Protein AF-A0A935XY49-F1 (afdb_monomer_lite)

pLDDT: mean 76.82, std 12.26, range [39.66, 89.44]

Radius of gyration: 11.29 Å; chains: 1; bounding box: 29×21×25 Å

Sequence (54 aa):
MGSKAPHKVKPFLRHVGALLGHGSTAEQIDAMVARLVAAGAVTLSQDEVVYGHQ

Structure (mmCIF, N/CA/C/O backbone):
data_AF-A0A935XY49-F1
#
_entry.id   AF-A0A935XY49-F1
#
loop_
_atom_site.group_PDB
_atom_site.id
_atom_site.type_symbol
_atom_site.label_atom_id
_atom_site.label_alt_id
_atom_site.label_comp_id
_atom_site.label_asym_id
_atom_site.label_entity_id
_atom_site.label_seq_id
_atom_site.pdbx_PDB_ins_code
_atom_site.Cartn_x
_atom_site.Cartn_y
_atom_site.Cartn_z
_atom_site.occupancy
_atom_site.B_iso_or_equiv
_atom_site.auth_seq_id
_atom_site.auth_comp_id
_atom_site.auth_asym_id
_atom_site.auth_atom_id
_atom_site.pdbx_PDB_model_num
ATOM 1 N N . MET A 1 1 ? -19.506 -15.655 8.538 1.00 39.66 1 MET A N 1
ATOM 2 C CA . MET A 1 1 ? -18.808 -14.352 8.514 1.00 39.66 1 MET A CA 1
ATOM 3 C C . MET A 1 1 ? -17.323 -14.653 8.426 1.00 39.66 1 MET A C 1
ATOM 5 O O . MET A 1 1 ? -16.743 -15.083 9.411 1.00 39.66 1 MET A O 1
ATOM 9 N N . GLY A 1 2 ? -16.763 -14.626 7.214 1.00 45.59 2 GLY A N 1
ATOM 10 C CA . GLY A 1 2 ? -15.386 -15.055 6.973 1.00 45.59 2 GLY A CA 1
ATOM 11 C C . GLY A 1 2 ? -14.417 -13.979 7.428 1.00 45.59 2 GLY A C 1
ATOM 12 O O . GLY A 1 2 ? -14.315 -12.941 6.780 1.00 45.59 2 GLY A O 1
ATOM 13 N N . SER A 1 3 ? -13.735 -14.221 8.543 1.00 46.50 3 SER A N 1
ATOM 14 C CA . SER A 1 3 ? -12.619 -13.408 9.008 1.00 46.50 3 SER A CA 1
ATOM 15 C C . SER A 1 3 ? -11.570 -13.322 7.897 1.00 46.50 3 SER A C 1
ATOM 17 O O . SER A 1 3 ? -10.804 -14.264 7.696 1.00 46.50 3 SER A O 1
ATOM 19 N N . LYS A 1 4 ? -11.534 -12.210 7.151 1.00 56.31 4 LYS A N 1
ATOM 20 C CA . LYS A 1 4 ? -10.370 -11.848 6.334 1.00 56.31 4 LYS A CA 1
ATOM 21 C C . LYS A 1 4 ? -9.268 -11.477 7.319 1.00 56.31 4 LYS A C 1
ATOM 23 O O . LYS A 1 4 ? -9.144 -10.321 7.710 1.00 56.31 4 LYS A O 1
ATOM 28 N N . ALA A 1 5 ? -8.571 -12.493 7.820 1.00 57.34 5 ALA A N 1
ATOM 29 C CA . ALA A 1 5 ? -7.457 -12.305 8.730 1.00 57.34 5 ALA A CA 1
ATOM 30 C C . ALA A 1 5 ? -6.428 -11.359 8.084 1.00 57.34 5 ALA A C 1
ATOM 32 O 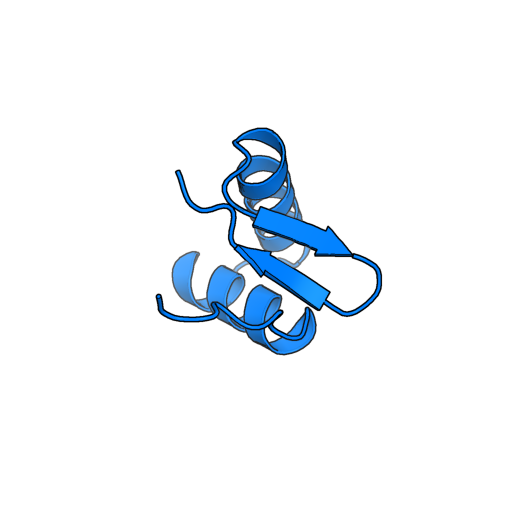O . ALA A 1 5 ? -6.250 -11.412 6.860 1.00 57.34 5 ALA A O 1
ATOM 33 N N . PRO A 1 6 ? -5.775 -10.490 8.872 1.00 60.47 6 PRO A N 1
ATOM 34 C CA . PRO A 1 6 ? -4.697 -9.656 8.367 1.00 60.47 6 PRO A CA 1
ATOM 35 C C . PRO A 1 6 ? -3.655 -10.513 7.637 1.00 60.47 6 PRO A C 1
ATOM 37 O O . PRO A 1 6 ? -3.210 -11.552 8.129 1.00 60.47 6 PRO A O 1
ATOM 40 N N . HIS A 1 7 ? -3.287 -10.094 6.429 1.00 70.81 7 HIS A N 1
ATOM 41 C CA . HIS A 1 7 ? -2.211 -10.726 5.673 1.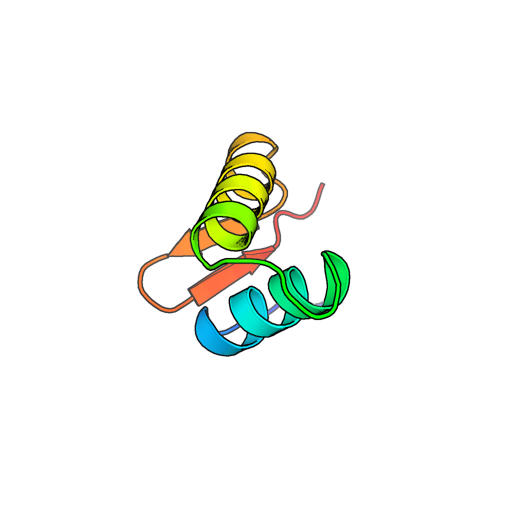00 70.81 7 HIS A CA 1
ATOM 42 C C . HIS A 1 7 ? -0.897 -10.014 5.965 1.00 70.81 7 HIS A C 1
ATOM 44 O O . HIS A 1 7 ? -0.868 -8.800 6.097 1.00 70.81 7 HIS A O 1
ATOM 50 N N . LYS A 1 8 ? 0.222 -10.738 6.006 1.00 77.38 8 LYS A N 1
ATOM 51 C CA . LYS A 1 8 ? 1.531 -10.086 6.142 1.00 77.38 8 LYS A CA 1
ATOM 52 C C . LYS A 1 8 ? 1.819 -9.161 4.951 1.00 77.38 8 LYS A C 1
ATOM 54 O O . LYS A 1 8 ? 1.494 -9.494 3.807 1.00 77.38 8 LYS A O 1
ATOM 59 N N . VAL A 1 9 ? 2.513 -8.051 5.193 1.00 78.88 9 VAL A N 1
ATOM 60 C CA . VAL A 1 9 ? 2.865 -7.054 4.160 1.00 78.88 9 VAL A CA 1
ATOM 61 C C . VAL A 1 9 ? 3.722 -7.653 3.040 1.00 78.88 9 VAL A C 1
ATOM 63 O O . VAL A 1 9 ? 3.451 -7.430 1.863 1.00 78.88 9 VAL A O 1
ATOM 66 N N . LYS A 1 10 ? 4.714 -8.489 3.366 1.00 79.00 10 LYS A N 1
ATOM 67 C CA . LYS A 1 10 ? 5.595 -9.125 2.362 1.00 79.00 10 LYS A CA 1
ATOM 68 C C . LYS A 1 10 ? 4.849 -9.910 1.265 1.00 79.00 10 LYS A C 1
ATOM 70 O O . LYS A 1 10 ? 5.090 -9.639 0.086 1.00 79.00 10 LYS A O 1
ATOM 75 N N . PRO A 1 11 ? 3.976 -10.888 1.583 1.00 81.56 11 PRO A N 1
ATOM 76 C CA . PRO A 1 11 ? 3.226 -11.610 0.558 1.00 81.56 11 PRO A CA 1
ATOM 77 C C . PRO A 1 11 ? 2.244 -10.711 -0.202 1.00 81.56 11 PRO A C 1
ATOM 79 O O . PRO A 1 11 ? 2.040 -10.944 -1.392 1.00 81.56 11 PRO A O 1
ATOM 82 N N . PHE A 1 12 ? 1.703 -9.667 0.432 1.00 83.06 12 PHE A N 1
ATOM 83 C CA . PHE A 1 12 ? 0.860 -8.678 -0.240 1.00 83.06 12 PHE A CA 1
ATOM 84 C C . PHE A 1 12 ? 1.630 -7.882 -1.304 1.00 83.06 12 PHE A C 1
ATOM 86 O O . PHE A 1 12 ? 1.213 -7.862 -2.458 1.00 83.06 12 PHE A O 1
ATOM 93 N N . LEU A 1 13 ? 2.792 -7.314 -0.968 1.00 82.31 13 LEU A N 1
ATOM 94 C CA . LEU A 1 13 ? 3.635 -6.591 -1.932 1.00 82.31 13 LEU A CA 1
ATOM 95 C C . LEU A 1 13 ? 4.061 -7.486 -3.099 1.00 82.31 13 LEU A C 1
ATOM 97 O O . LEU A 1 13 ? 4.042 -7.064 -4.254 1.00 82.31 13 LEU A O 1
ATOM 101 N N . ARG A 1 14 ? 4.380 -8.755 -2.812 1.00 83.69 14 ARG A N 1
ATOM 102 C CA . ARG A 1 14 ? 4.698 -9.740 -3.852 1.00 83.69 14 ARG A CA 1
ATOM 103 C C . ARG A 1 14 ? 3.504 -10.009 -4.769 1.00 83.69 14 ARG A C 1
ATOM 105 O O . ARG A 1 14 ? 3.693 -10.171 -5.970 1.00 83.69 14 ARG A O 1
ATOM 112 N N . HIS A 1 15 ? 2.292 -10.055 -4.219 1.00 83.69 15 HIS A N 1
ATOM 113 C CA . HIS A 1 15 ? 1.069 -10.224 -4.998 1.00 83.69 15 HIS A CA 1
ATOM 114 C C . HIS A 1 15 ? 0.778 -8.999 -5.875 1.00 83.69 15 HIS A C 1
ATOM 116 O O . HIS A 1 15 ? 0.504 -9.160 -7.059 1.00 83.69 15 HIS A O 1
ATOM 122 N N . VAL A 1 16 ? 0.922 -7.785 -5.335 1.00 84.00 16 VAL A N 1
ATOM 123 C CA . VAL A 1 16 ? 0.760 -6.536 -6.100 1.00 84.00 16 VAL A CA 1
ATOM 124 C C . VAL A 1 16 ? 1.791 -6.441 -7.229 1.00 84.00 16 VAL A C 1
ATOM 126 O O . VAL A 1 16 ? 1.426 -6.125 -8.357 1.00 84.00 16 VAL A O 1
ATOM 129 N N . GLY A 1 17 ? 3.054 -6.790 -6.968 1.00 85.81 17 GLY A N 1
ATOM 130 C CA . GLY A 1 17 ? 4.081 -6.870 -8.011 1.00 85.81 17 GLY A CA 1
ATOM 131 C C . GLY A 1 17 ? 3.751 -7.897 -9.097 1.00 85.81 17 GLY A C 1
ATOM 132 O O . GLY A 1 17 ? 3.916 -7.618 -10.279 1.00 85.81 17 GLY A O 1
ATOM 133 N N . ALA A 1 18 ? 3.213 -9.061 -8.721 1.00 85.38 18 ALA A N 1
ATOM 134 C CA . ALA A 1 18 ? 2.769 -10.062 -9.690 1.00 85.38 18 ALA A CA 1
ATOM 135 C C . ALA A 1 18 ? 1.573 -9.588 -10.541 1.00 85.38 18 ALA A C 1
ATOM 137 O O . ALA A 1 18 ? 1.509 -9.927 -11.719 1.00 85.38 18 ALA A O 1
ATOM 138 N N . LEU A 1 19 ? 0.653 -8.799 -9.968 1.00 83.62 19 LEU A N 1
ATOM 139 C CA . LEU A 1 19 ? -0.484 -8.204 -10.685 1.00 83.62 19 LEU A CA 1
ATOM 140 C C . LEU A 1 19 ? -0.058 -7.104 -11.666 1.00 83.62 19 LEU A C 1
ATOM 142 O O . LEU A 1 19 ? -0.650 -6.983 -12.735 1.00 83.62 19 LEU A O 1
ATOM 146 N N . LEU A 1 20 ? 0.949 -6.306 -11.305 1.00 82.56 20 LEU A N 1
ATOM 147 C CA . LEU A 1 20 ? 1.489 -5.250 -12.166 1.00 82.56 20 LEU A CA 1
ATOM 148 C C . LEU A 1 20 ? 2.317 -5.808 -13.340 1.00 82.56 20 LEU A C 1
ATOM 150 O O . LEU A 1 20 ? 2.397 -5.168 -14.386 1.00 82.56 20 LEU A O 1
ATOM 154 N N . GLY A 1 21 ? 2.889 -7.005 -13.188 1.00 81.56 21 GLY A N 1
ATOM 155 C CA . GLY A 1 21 ? 3.618 -7.717 -14.236 1.00 81.56 21 GLY A CA 1
ATOM 156 C C . GLY A 1 21 ? 5.107 -7.908 -13.936 1.00 81.56 21 GLY A C 1
ATOM 157 O O . GLY A 1 21 ? 5.699 -7.275 -13.063 1.00 81.56 21 GLY A O 1
ATOM 158 N N . HIS A 1 22 ? 5.740 -8.831 -14.666 1.00 65.00 22 HIS A N 1
ATOM 159 C CA . HIS A 1 22 ? 7.157 -9.154 -14.483 1.00 65.00 22 HIS A CA 1
ATOM 160 C C . HIS A 1 22 ? 8.022 -7.929 -14.843 1.00 65.00 22 HIS A C 1
ATOM 162 O O . HIS A 1 22 ? 8.095 -7.550 -16.008 1.00 65.00 22 HIS A O 1
ATOM 168 N N . GLY A 1 23 ? 8.659 -7.304 -13.845 1.00 71.31 23 GLY A N 1
ATOM 169 C CA . GLY A 1 23 ? 9.508 -6.115 -14.022 1.00 71.31 23 GLY A CA 1
ATOM 170 C C . GLY A 1 23 ? 9.012 -4.838 -13.334 1.00 71.31 23 GLY A C 1
ATOM 171 O O . GLY A 1 23 ? 9.654 -3.797 -13.464 1.00 71.31 23 GLY A O 1
ATOM 172 N N . SER A 1 24 ? 7.904 -4.887 -12.590 1.00 79.69 24 SER A N 1
ATOM 173 C CA . SER A 1 24 ? 7.453 -3.736 -11.803 1.00 79.69 24 SER A CA 1
ATOM 174 C C . SER A 1 24 ? 8.478 -3.344 -10.743 1.00 79.69 24 SER A C 1
ATOM 176 O O . SER A 1 24 ? 8.942 -4.171 -9.955 1.00 79.69 24 SER A O 1
ATOM 178 N N . THR A 1 25 ? 8.828 -2.061 -10.726 1.00 84.31 25 THR A N 1
ATOM 179 C CA . THR A 1 25 ? 9.754 -1.500 -9.742 1.00 84.31 25 THR A CA 1
ATOM 180 C C . THR A 1 25 ? 9.074 -1.364 -8.381 1.00 84.31 25 THR A C 1
ATOM 182 O O . THR A 1 25 ? 7.848 -1.273 -8.291 1.00 84.31 25 THR A O 1
ATOM 185 N N . ALA A 1 26 ? 9.872 -1.314 -7.311 1.00 83.19 26 ALA A N 1
ATOM 186 C CA . ALA A 1 26 ? 9.359 -1.097 -5.959 1.00 83.19 26 ALA A CA 1
ATOM 187 C C . ALA A 1 26 ? 8.479 0.164 -5.874 1.00 83.19 26 ALA A C 1
ATOM 189 O O . ALA A 1 26 ? 7.428 0.122 -5.252 1.00 83.19 26 ALA A O 1
ATOM 190 N N . GLU A 1 27 ? 8.845 1.235 -6.584 1.00 85.56 27 GLU A N 1
ATOM 191 C CA . GLU A 1 27 ? 8.065 2.478 -6.659 1.00 85.56 27 GLU A CA 1
ATOM 192 C C . GLU A 1 27 ? 6.693 2.293 -7.321 1.00 85.56 27 GLU A C 1
ATOM 194 O O . GLU A 1 27 ? 5.709 2.873 -6.872 1.00 85.56 27 GLU A O 1
ATOM 199 N N . GLN A 1 28 ? 6.590 1.463 -8.365 1.00 86.69 28 GLN A N 1
ATOM 200 C CA . GLN A 1 28 ? 5.301 1.167 -9.004 1.00 86.69 28 GLN A CA 1
ATOM 201 C C . GLN A 1 28 ? 4.395 0.339 -8.092 1.00 86.69 28 GLN A C 1
ATOM 203 O O . GLN A 1 28 ? 3.185 0.569 -8.042 1.00 86.69 28 GLN A O 1
ATOM 208 N N . ILE A 1 29 ? 4.985 -0.608 -7.359 1.00 86.12 29 ILE A N 1
ATOM 209 C CA . ILE A 1 29 ? 4.273 -1.393 -6.350 1.00 86.12 29 ILE A CA 1
ATOM 210 C C . ILE A 1 29 ? 3.776 -0.460 -5.243 1.00 86.12 29 ILE A C 1
ATOM 212 O O . ILE A 1 29 ? 2.593 -0.498 -4.915 1.00 86.12 29 ILE A O 1
ATOM 216 N N . ASP A 1 30 ? 4.636 0.416 -4.726 1.00 85.44 30 ASP A N 1
ATOM 217 C CA . ASP A 1 30 ? 4.294 1.361 -3.661 1.00 85.44 30 ASP A CA 1
ATOM 218 C C . ASP A 1 30 ? 3.195 2.342 -4.097 1.00 85.44 30 ASP A C 1
ATOM 220 O O . ASP A 1 30 ? 2.187 2.494 -3.409 1.00 85.44 30 ASP A O 1
ATOM 224 N N . ALA A 1 31 ? 3.293 2.894 -5.311 1.00 89.44 31 ALA A N 1
ATOM 225 C CA . ALA A 1 31 ? 2.258 3.748 -5.888 1.00 89.44 31 ALA A CA 1
ATOM 226 C C . ALA A 1 31 ? 0.906 3.025 -6.021 1.00 89.44 31 ALA A C 1
ATOM 228 O O . ALA A 1 31 ? -0.144 3.613 -5.754 1.00 89.44 31 ALA A O 1
ATOM 229 N N . MET A 1 32 ? 0.900 1.746 -6.411 1.00 86.94 32 MET A N 1
ATOM 230 C CA . MET A 1 32 ? -0.330 0.952 -6.485 1.00 86.94 32 MET A CA 1
ATOM 231 C C . MET A 1 32 ? -0.908 0.675 -5.092 1.00 86.94 32 MET A C 1
ATOM 233 O O . MET A 1 32 ? -2.115 0.804 -4.883 1.00 86.94 32 MET A O 1
ATOM 237 N N . VAL A 1 33 ? -0.057 0.347 -4.120 1.00 86.06 33 VAL A N 1
ATOM 238 C CA . VAL A 1 33 ? -0.463 0.144 -2.725 1.00 86.06 33 VAL A CA 1
ATOM 239 C C . VAL A 1 33 ? -1.043 1.425 -2.131 1.00 86.06 33 VAL A C 1
ATOM 241 O O . VAL A 1 33 ? -2.124 1.377 -1.547 1.00 86.06 33 VAL A O 1
ATOM 244 N N . ALA A 1 34 ? -0.409 2.575 -2.352 1.00 86.75 34 ALA A N 1
ATOM 245 C CA . ALA A 1 34 ? -0.918 3.873 -1.926 1.00 86.75 34 ALA A CA 1
ATOM 246 C C . ALA A 1 34 ? -2.307 4.169 -2.518 1.00 86.75 34 ALA A C 1
ATOM 248 O O . ALA A 1 34 ? -3.183 4.668 -1.813 1.00 86.75 34 ALA A O 1
ATOM 249 N N . ARG A 1 35 ? -2.555 3.797 -3.783 1.00 88.19 35 ARG A N 1
ATOM 250 C CA . ARG A 1 35 ? -3.884 3.925 -4.411 1.00 88.19 35 ARG A CA 1
ATOM 251 C C . ARG A 1 35 ? -4.921 3.005 -3.772 1.00 88.19 35 ARG A C 1
ATOM 253 O O . ARG A 1 35 ? -6.047 3.442 -3.552 1.00 88.19 35 ARG A O 1
ATOM 260 N N . LEU A 1 36 ? -4.555 1.766 -3.441 1.00 85.69 36 LEU A N 1
ATOM 261 C CA . LEU A 1 36 ? -5.442 0.830 -2.741 1.00 85.69 36 LEU A CA 1
ATOM 262 C C . LEU A 1 36 ? -5.774 1.312 -1.321 1.00 85.69 36 LEU A C 1
ATOM 264 O O . LEU A 1 36 ? -6.912 1.156 -0.878 1.00 85.69 36 LEU A O 1
ATOM 268 N N . VAL A 1 37 ? -4.809 1.928 -0.631 1.00 86.06 37 VAL A N 1
ATOM 269 C CA . VAL A 1 37 ? -5.020 2.545 0.687 1.00 86.06 37 VAL A CA 1
ATOM 270 C C . VAL A 1 37 ? -5.933 3.761 0.581 1.00 86.06 37 VAL A C 1
ATOM 272 O O . VAL A 1 37 ? -6.914 3.856 1.315 1.00 86.06 37 VAL A O 1
ATOM 275 N N . ALA A 1 38 ? -5.672 4.659 -0.371 1.00 85.25 38 ALA A N 1
ATOM 276 C CA . ALA A 1 38 ? -6.499 5.843 -0.601 1.00 85.25 38 ALA A CA 1
ATOM 277 C C . ALA A 1 38 ? -7.942 5.491 -1.007 1.00 85.25 38 ALA A C 1
ATOM 279 O O . ALA A 1 38 ?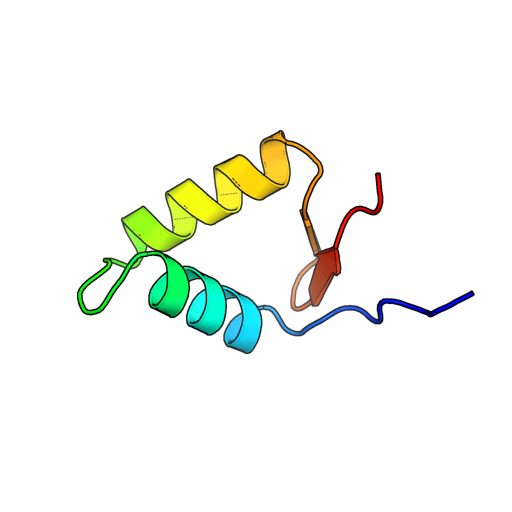 -8.874 6.203 -0.645 1.00 85.25 38 ALA A O 1
ATOM 280 N N . ALA A 1 39 ? -8.139 4.380 -1.722 1.00 85.25 39 ALA A N 1
ATOM 281 C CA . ALA A 1 39 ? -9.459 3.861 -2.077 1.00 85.25 39 ALA A CA 1
ATOM 282 C C . ALA A 1 39 ? -10.175 3.143 -0.914 1.00 85.25 39 ALA A C 1
ATOM 284 O O . ALA A 1 39 ? -11.316 2.715 -1.077 1.00 85.25 39 ALA A O 1
ATOM 285 N N . GLY A 1 40 ? -9.515 2.957 0.235 1.00 81.06 40 GLY A N 1
ATOM 286 C CA . GLY A 1 40 ? -10.046 2.184 1.361 1.00 81.06 40 GLY A CA 1
ATOM 287 C C . GLY A 1 40 ? -10.140 0.676 1.095 1.00 81.06 40 GLY A C 1
ATOM 288 O O . GLY A 1 40 ? -10.749 -0.044 1.881 1.00 81.06 40 GLY A O 1
ATOM 289 N N . ALA A 1 41 ? -9.542 0.184 0.004 1.00 81.62 41 ALA A N 1
ATOM 290 C CA . ALA A 1 41 ? -9.530 -1.234 -0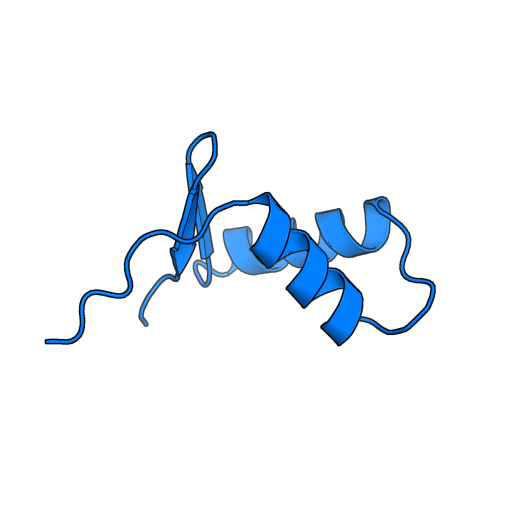.352 1.00 81.62 41 ALA A CA 1
ATOM 291 C C . ALA A 1 41 ? -8.567 -2.041 0.531 1.00 81.62 41 ALA A C 1
ATOM 293 O O . ALA A 1 41 ? -8.788 -3.228 0.774 1.00 81.62 41 ALA A O 1
ATOM 294 N N . VAL A 1 42 ? -7.500 -1.407 1.027 1.00 81.00 42 VAL A N 1
ATOM 295 C CA . VAL A 1 42 ? -6.573 -2.004 1.996 1.00 81.00 42 VAL A CA 1
ATOM 296 C C . VAL A 1 42 ? -6.166 -0.987 3.057 1.00 81.00 42 VAL A C 1
ATOM 298 O O . VAL A 1 42 ? -6.128 0.212 2.813 1.00 81.00 42 VAL A O 1
ATOM 301 N N . THR A 1 43 ? -5.827 -1.456 4.247 1.00 82.69 43 THR A N 1
ATOM 302 C CA . THR A 1 43 ? -5.221 -0.657 5.311 1.00 82.69 43 THR A CA 1
ATOM 303 C C . THR A 1 43 ? -3.936 -1.346 5.739 1.00 82.69 43 THR A C 1
ATOM 305 O O . THR A 1 43 ? -3.937 -2.544 6.017 1.00 82.69 43 THR A O 1
ATOM 308 N N . LEU A 1 44 ? -2.834 -0.599 5.763 1.00 79.31 44 LEU A N 1
ATOM 309 C CA . LEU A 1 44 ? -1.543 -1.093 6.234 1.00 79.31 44 LEU A CA 1
ATOM 310 C C . LEU A 1 44 ? -1.397 -0.773 7.723 1.00 79.31 44 LEU A C 1
ATOM 312 O O . LEU A 1 44 ? -1.534 0.381 8.124 1.00 79.31 44 LEU A O 1
ATOM 316 N N . SER A 1 45 ? -1.101 -1.786 8.531 1.00 76.62 45 SER A N 1
ATOM 317 C CA . SER A 1 45 ? -0.852 -1.671 9.966 1.00 76.62 45 SER A CA 1
ATOM 318 C C . SER A 1 45 ? 0.453 -2.385 10.312 1.00 76.62 45 SER A C 1
ATOM 320 O O . SER A 1 45 ? 0.474 -3.603 10.423 1.00 76.62 45 SER A O 1
ATOM 322 N N . GLN A 1 46 ? 1.544 -1.630 10.477 1.00 72.56 46 GLN A N 1
ATOM 323 C CA . GLN A 1 46 ? 2.902 -2.115 10.792 1.00 72.56 46 GLN A CA 1
ATOM 324 C C . GLN A 1 46 ? 3.417 -3.261 9.893 1.00 72.56 46 GLN A C 1
ATOM 326 O O . GLN A 1 46 ? 4.124 -2.984 8.929 1.00 72.56 46 GLN A O 1
ATOM 331 N N . ASP A 1 47 ? 3.095 -4.524 10.196 1.00 73.81 47 ASP A N 1
ATOM 332 C CA . ASP A 1 47 ? 3.488 -5.715 9.412 1.00 73.81 47 ASP A CA 1
ATOM 333 C C . ASP A 1 47 ? 2.294 -6.409 8.724 1.00 73.81 47 ASP A C 1
ATOM 335 O O . ASP A 1 47 ? 2.450 -7.407 8.015 1.00 73.81 47 ASP A O 1
ATOM 339 N N . GLU A 1 48 ? 1.092 -5.864 8.893 1.00 79.44 48 GLU A N 1
ATOM 340 C CA . GLU A 1 48 ? -0.170 -6.465 8.487 1.00 79.44 48 GLU A CA 1
ATOM 341 C C . GLU A 1 48 ? -0.938 -5.598 7.484 1.00 79.44 48 GLU A C 1
ATOM 343 O O . GLU A 1 48 ? -0.922 -4.369 7.514 1.00 79.44 48 GLU A O 1
ATOM 348 N N . VAL A 1 49 ? -1.634 -6.267 6.575 1.00 81.31 49 VAL A N 1
ATOM 349 C CA . VAL A 1 49 ? -2.492 -5.705 5.539 1.00 81.31 49 VAL A CA 1
ATOM 350 C C . VAL A 1 49 ? -3.897 -6.193 5.818 1.00 81.31 49 VAL A C 1
ATOM 352 O O . VAL A 1 49 ? -4.184 -7.392 5.758 1.00 81.31 49 VAL A O 1
ATOM 355 N N . VAL A 1 50 ? -4.776 -5.252 6.124 1.00 79.25 50 VAL A N 1
ATOM 356 C CA . VAL A 1 50 ? -6.198 -5.500 6.320 1.00 79.25 50 VAL A CA 1
ATOM 357 C C . VAL A 1 50 ? -6.903 -5.150 5.023 1.00 79.25 50 VAL A C 1
ATOM 359 O O . VAL A 1 50 ? -6.806 -4.024 4.547 1.00 79.25 50 VAL A O 1
ATOM 362 N N . TYR A 1 51 ? -7.608 -6.105 4.430 1.00 78.00 51 TYR A N 1
ATOM 363 C CA . TYR A 1 51 ? -8.428 -5.823 3.257 1.00 78.00 51 TYR A CA 1
ATOM 364 C C . TYR A 1 51 ? -9.725 -5.154 3.704 1.00 78.00 51 TYR A C 1
ATOM 366 O O . TYR A 1 51 ? -10.514 -5.758 4.434 1.00 78.00 51 TYR A O 1
ATOM 374 N N . GLY A 1 52 ? -9.943 -3.920 3.255 1.00 65.44 52 GLY A N 1
ATOM 375 C CA . GLY A 1 52 ? -11.199 -3.212 3.445 1.00 65.44 52 GLY A CA 1
ATOM 376 C C . GLY A 1 52 ? -12.308 -3.950 2.705 1.00 65.44 52 GLY A C 1
ATOM 377 O O . GLY A 1 52 ? -12.227 -4.185 1.501 1.00 65.44 52 GLY A O 1
ATOM 378 N N . HIS A 1 53 ? -13.323 -4.386 3.444 1.00 53.31 53 HIS A N 1
ATOM 379 C CA . HIS A 1 53 ? -14.555 -4.908 2.871 1.00 53.31 53 HIS A CA 1
ATOM 380 C C . HIS A 1 53 ? -15.505 -3.723 2.692 1.00 53.31 53 HIS A C 1
ATOM 382 O O . HIS A 1 53 ? -16.151 -3.313 3.654 1.00 53.31 53 HIS A O 1
ATOM 388 N N . GLN A 1 54 ? -15.559 -3.156 1.486 1.00 46.75 54 GLN A N 1
ATOM 389 C CA . GLN A 1 54 ? -16.847 -2.674 0.988 1.00 46.75 54 GLN A CA 1
ATOM 390 C C . GLN A 1 54 ? -17.578 -3.885 0.427 1.00 46.75 54 GLN A C 1
ATOM 392 O O . GLN A 1 54 ? -16.993 -4.564 -0.445 1.00 46.75 54 GLN A O 1
#

Foldseek 3Di:
DDPPDWDFPVVVLVVLCVVVHDPDDPVNSVVVVVVCVVVQQWDDDPGTIDGRDD

Secondary structure (DSSP, 8-state):
----PPEEHHHHHHHHHHHH-TT--HHHHHHHHHHHHHTTSEEEETTEEEEP--

=== Feature glossary ===
Feature key, reading from the visual/contextual features back to the raw sequence:

Rendered structure images. Six rendered views show the 3D structure from the faces of a cube — i.e. along ±x, ±y, ±z. Rendering representation is drawn randomly per protein from cartoon (secondary-structure ribbons), sticks (backbone bonds), or molecular surface; coloring is either N→C rainbow (blue at the N-terminus through red at the C-terminus) or one color per chain.

Contact-map, Ramachandran, and PAE plots. The contact map is a binary N×N matrix image: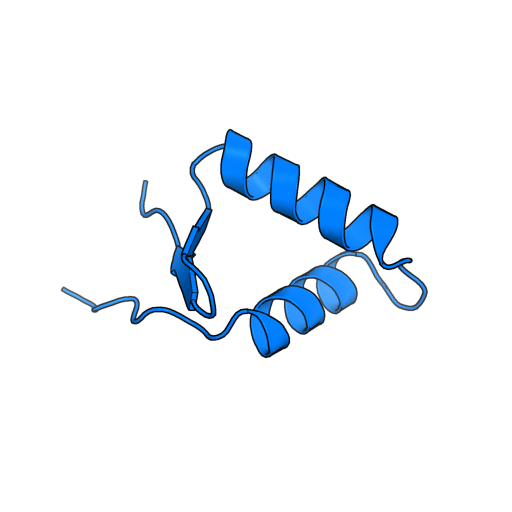 pixel (i, j) is dark where Cα_i and Cα_j are within 8 Å and |i−j|>4. Because the |i−j|>4 filter removes local helical contacts, off-diagonal stripes parallel to the main diagonal indicate parallel β-sheets; stripes perpendicular to it indicate antiparallel β-sheets. The Ramachandran plot scatters every residue's (φ, ψ) pair against the sterically allowed regions. The PAE heatmap renders the predicted-aligned-error matrix.

InterPro / GO / CATH / organism. Database cross-references. InterPro integrates a dozen domain/family signature databases into unified entries with residue-range hits. GO terms attach function/process/location labels with evidence codes. CATH codes position the fold in a four-level structural taxonomy. Organism is the NCBI-taxonomy species name.

Nearest PDB structures. The Foldseek neighbor list gives the closest experimentally determined structures in the PDB, ranked by structural alignment. TM-score near 1 means near-identical fold; near 0.3 means only rough topology match. This is how one finds what a novel AlphaFold prediction most resembles in the solved-structure universe.

Predicted aligned error. PAE(i, j) answers: if I align the predicted and true structures on residue i, how far off (in Å) do I expect residue j to be? A block-diagonal PAE matrix with low values on the blocks and high values off-diagonal is the signature of a multi-domain protein with confidently predicted domains but uncertain inter-domain orientation.

Solvent-accessible surface area. Accessible surface area quantifies burial. A residue with SASA near zero is packed into the hydrophobic core; one with SASA >100 Å² sits on the surface. Computed here via the Shrake–Rupley numerical algorithm with a 1.4 Å probe.

B-factor. B-factor (Debye–Waller factor) reflects atomic displacement in the crystal lattice. It is an experimental observable (units Å²), not a prediction; low values mean the atom is pinned down, high values mean it moves or is heterogeneous across the crystal.

pLDDT. For AlphaFold models, the B-factor field carries pLDDT — the model's own estimate of local accuracy on a 0–100 scale. Regions with pLDDT<50 should be treated as essentially unmodeled; they often correspond to intrinsically disordered segments.

Backbone torsions (φ/ψ). φ (phi) and ψ (psi) are the two rotatable backbone dihedrals per residue: φ is the C(i-1)–N–Cα–C torsion, ψ is the N–Cα–C–N(i+1) torsion, both in degrees on (−180°, 180°]. α-helical residues cluster near (−60°, −45°); β-strand residues near (−120°, +130°). A Ramachandran plot is simply a scatter of (φ, ψ) for every residue.

Radius of gyration, Cα contacts, bounding box. Radius of gyration (Rg) is the root-mean-square distance of Cα atoms from their centroid — a single number for overall size and compactness. A globular domain of N residues has Rg ≈ 2.2·N^0.38 Å; an extended or disordered chain has a much larger Rg. The Cα contact count is the number of residue pairs whose Cα atoms are within 8 Å and are more than four positions apart in sequence — a standard proxy for tertiary packing density. The bounding box is the smallest axis-aligned box enclosing all Cα atoms.

Secondary structure (3-state, P-SEA). Three-state secondary structure (P-SEA) collapses the eight DSSP classes into helix (a), strand (b), and coil (c). P-SEA assigns these from Cα geometry alone — distances and angles — without requiring backbone oxygens, so it works on any Cα trace.

Secondary structure (8-state, DSSP). DSSP 8-state secondary structure assigns each residue one of H (α-helix), G (3₁₀-helix), I (π-helix), E (extended β-strand), B (isolated β-bridge), T (hydrogen-bonded turn), S (bend), or '-' (coil). The assignment is computed from backbone hydrogen-bond geometry via the Kabsch–Sander algorithm.

Foldseek 3Di. A 3Di character summarizes, for each residue, the relative orientation of the Cα frame of its nearest spatial neighbor. Because it encodes fold topology rather than chemistry, 3Di alignments detect remote structural similarity that sequence alignment misses.

mmCIF coordinates. The mmCIF block holds the 3D Cartesi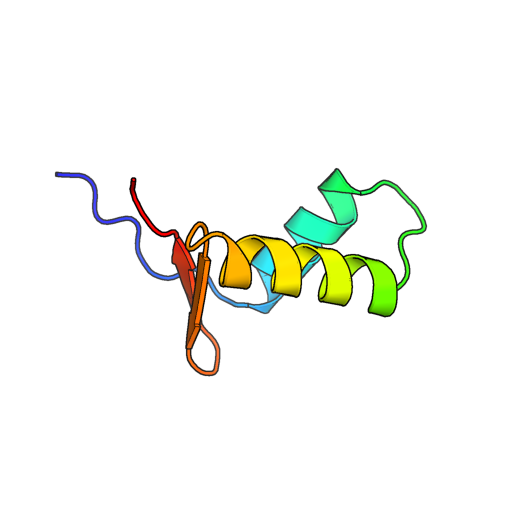an coordinates of each backbone atom (N, Cα, C, O) in ångströms. mmCIF is the PDB's canonical archive format — a tagged-loop text representation of the atomic model.

Sequence. Sequence gives the chain of amino acids in standard one-letter code (A=alanine, C=cysteine, …, Y=tyrosine), read N→C. It is the only feature that is directly encoded by the gene; all structural features are derived from the folded form of this sequence.